Protein AF-A0A1R1SHT8-F1 (afdb_monomer_lite)

Secondary structure (DSSP, 8-state):
-PPP------EEEEEE--TTEEEEEEEESS-EEEESSEEEEEE-TT--EEEEEEETTS-EEE---

Sequence (65 aa):
ARCGSPRAGRWYLLAAGSSQVTSVAARGDVRGTAVGRTLTLPAREGDQARLSGRLAGGGRVTALR

Radius of gyration: 15.06 Å; chains: 1; bounding box: 47×23×36 Å

Foldseek 3Di:
DDDDDDDQDWDKDKFAADQQFQKKFKDFQWGDIDGGGIDITTDHPPTDIWMKTAGPVRDIDTDDD

Structure (mmCIF, N/CA/C/O backbone):
data_AF-A0A1R1SHT8-F1
#
_entry.id   AF-A0A1R1SHT8-F1
#
loop_
_atom_site.group_PDB
_atom_site.id
_atom_site.type_symbol
_atom_site.label_atom_id
_atom_site.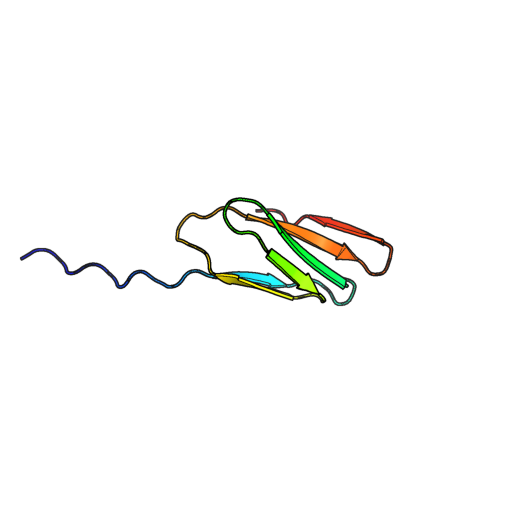label_alt_id
_atom_site.label_comp_id
_atom_site.label_asym_id
_atom_site.label_entity_id
_atom_site.label_seq_id
_atom_site.pdbx_PDB_ins_code
_atom_site.Cartn_x
_atom_site.Cartn_y
_atom_site.Cartn_z
_atom_site.occupancy
_atom_site.B_iso_or_equiv
_atom_site.auth_seq_id
_atom_site.auth_comp_id
_atom_site.auth_asym_id
_atom_site.auth_atom_id
_atom_site.pdbx_PDB_model_num
ATOM 1 N N . ALA A 1 1 ? 34.407 -9.136 -22.162 1.00 53.12 1 ALA A N 1
ATOM 2 C CA . ALA A 1 1 ? 33.019 -9.512 -22.510 1.00 53.12 1 ALA A CA 1
ATOM 3 C C . ALA A 1 1 ? 32.071 -8.752 -21.587 1.00 53.12 1 ALA A C 1
ATOM 5 O O . ALA A 1 1 ? 32.402 -8.586 -20.421 1.00 53.12 1 ALA A O 1
ATOM 6 N N . ARG A 1 2 ? 30.985 -8.190 -22.132 1.00 62.62 2 ARG A N 1
ATOM 7 C CA . ARG A 1 2 ? 30.097 -7.229 -21.455 1.00 62.62 2 ARG A CA 1
ATOM 8 C C . ARG A 1 2 ? 29.434 -7.832 -20.209 1.00 62.62 2 ARG A C 1
ATOM 10 O O . ARG A 1 2 ? 29.004 -8.980 -20.243 1.00 62.62 2 ARG A O 1
ATOM 17 N N . CYS A 1 3 ? 29.368 -7.031 -19.146 1.00 59.03 3 CYS A N 1
ATOM 18 C CA . CYS A 1 3 ? 28.749 -7.349 -17.863 1.00 59.03 3 CYS A CA 1
ATOM 19 C C . CYS A 1 3 ? 27.318 -7.872 -18.050 1.00 59.03 3 CYS A C 1
ATOM 21 O O . CYS A 1 3 ? 26.476 -7.196 -18.642 1.00 59.03 3 CYS A O 1
ATOM 23 N N . GLY A 1 4 ? 27.051 -9.074 -17.538 1.00 59.59 4 GLY A N 1
ATOM 24 C CA . GLY A 1 4 ? 25.701 -9.609 -17.427 1.00 59.59 4 GLY A CA 1
ATOM 25 C C . GLY A 1 4 ? 24.890 -8.751 -16.460 1.00 59.59 4 GLY A C 1
ATOM 26 O O . GLY A 1 4 ? 25.273 -8.584 -15.306 1.00 59.59 4 GLY A O 1
ATOM 27 N N . SER A 1 5 ? 23.813 -8.177 -16.991 1.00 62.53 5 SER A N 1
ATOM 28 C CA . SER A 1 5 ? 22.815 -7.325 -16.342 1.00 62.53 5 SER A CA 1
ATOM 29 C C . SER A 1 5 ? 22.521 -7.718 -14.878 1.00 62.53 5 SER A C 1
ATOM 31 O O . SER A 1 5 ? 22.306 -8.906 -14.606 1.00 62.53 5 SER A O 1
ATOM 33 N N . PRO A 1 6 ? 22.488 -6.762 -13.923 1.00 58.78 6 PRO A N 1
ATOM 34 C CA . PRO A 1 6 ? 21.977 -7.046 -12.589 1.00 58.78 6 PRO A CA 1
ATOM 35 C C . PRO A 1 6 ? 20.539 -7.542 -12.740 1.00 58.78 6 PRO A C 1
ATOM 37 O O . PRO A 1 6 ? 19.747 -6.957 -13.476 1.00 58.78 6 PRO A O 1
ATOM 40 N N . ARG A 1 7 ? 20.224 -8.667 -12.091 1.00 61.44 7 ARG A N 1
ATOM 41 C CA . ARG A 1 7 ? 18.886 -9.275 -12.102 1.00 61.44 7 ARG A CA 1
ATOM 42 C C . ARG A 1 7 ? 17.872 -8.167 -11.850 1.00 61.44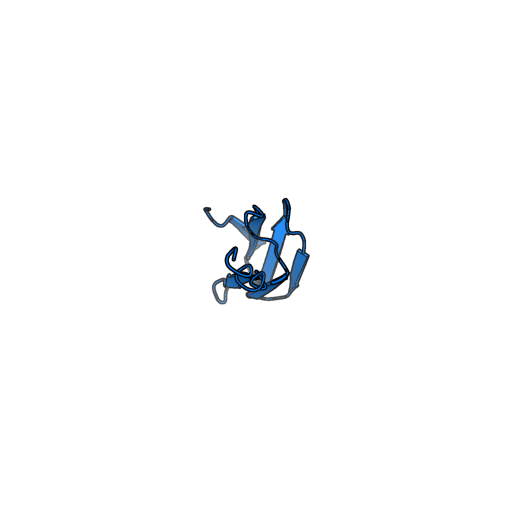 7 ARG A C 1
ATOM 44 O O . ARG A 1 7 ? 17.972 -7.520 -10.811 1.00 61.44 7 ARG A O 1
ATOM 51 N N . ALA A 1 8 ? 16.950 -7.953 -12.789 1.00 66.50 8 ALA A N 1
ATOM 52 C CA . ALA A 1 8 ? 15.889 -6.968 -12.639 1.00 66.50 8 ALA A CA 1
ATOM 53 C C . ALA A 1 8 ? 15.229 -7.183 -11.271 1.00 66.50 8 ALA A C 1
ATOM 55 O O . ALA A 1 8 ? 14.598 -8.218 -11.025 1.00 66.50 8 ALA A O 1
ATOM 56 N N . GLY A 1 9 ? 15.494 -6.257 -10.350 1.00 72.00 9 GLY A N 1
ATOM 57 C CA . GLY A 1 9 ? 14.971 -6.317 -8.997 1.00 72.00 9 GLY A CA 1
ATOM 58 C C . GLY A 1 9 ? 13.452 -6.319 -9.068 1.00 72.00 9 GLY A C 1
ATOM 59 O O . GLY A 1 9 ? 12.853 -5.629 -9.894 1.00 72.00 9 GLY A O 1
ATOM 60 N N . ARG A 1 10 ? 12.806 -7.131 -8.232 1.00 83.56 10 ARG A N 1
ATOM 61 C CA . ARG A 1 10 ? 11.352 -7.061 -8.091 1.00 83.56 10 ARG A CA 1
ATOM 62 C C . ARG A 1 10 ? 11.057 -5.836 -7.240 1.00 83.56 10 ARG A C 1
ATOM 64 O O . ARG A 1 10 ? 11.436 -5.803 -6.071 1.00 83.56 10 ARG A O 1
ATOM 71 N N . TRP A 1 11 ? 10.418 -4.843 -7.834 1.00 88.31 11 TRP A N 1
ATOM 72 C CA . TRP A 1 11 ? 10.021 -3.637 -7.129 1.00 88.31 11 TRP A CA 1
ATOM 73 C C . TRP A 1 11 ? 8.625 -3.816 -6.544 1.00 88.31 11 TRP A C 1
ATOM 75 O O . TRP A 1 11 ? 7.756 -4.467 -7.128 1.00 88.3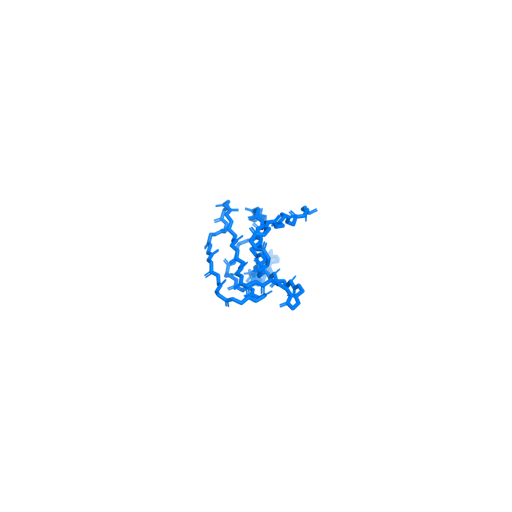1 11 TRP A O 1
ATOM 85 N N . TYR A 1 12 ? 8.419 -3.236 -5.368 1.00 88.62 12 TYR A N 1
ATOM 86 C CA . TYR A 1 12 ? 7.134 -3.251 -4.692 1.00 88.62 12 TYR A CA 1
ATOM 87 C C . TYR A 1 12 ? 6.855 -1.876 -4.118 1.00 88.62 12 TYR A C 1
ATOM 89 O O . TYR A 1 12 ? 7.714 -1.256 -3.495 1.00 88.62 12 TYR A O 1
ATOM 97 N N . LEU A 1 13 ? 5.620 -1.434 -4.295 1.00 88.56 13 LEU A N 1
ATOM 98 C CA . LEU A 1 13 ? 5.071 -0.338 -3.534 1.00 88.56 13 LEU A CA 1
ATOM 99 C C . LEU A 1 13 ? 4.605 -0.876 -2.185 1.00 88.56 13 LEU A C 1
ATOM 101 O O . LEU A 1 13 ? 3.811 -1.818 -2.127 1.00 88.56 13 LEU A O 1
ATOM 105 N N . LEU A 1 14 ? 5.069 -0.236 -1.116 1.00 90.12 14 LEU A N 1
ATOM 106 C CA . LEU A 1 14 ? 4.665 -0.511 0.256 1.00 90.12 14 LEU A CA 1
ATOM 107 C C . LEU A 1 14 ? 4.075 0.759 0.857 1.00 90.12 1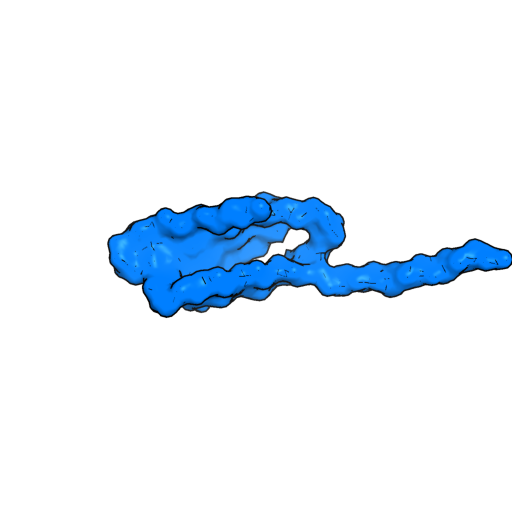4 LEU A C 1
ATOM 109 O O . LEU A 1 14 ? 4.698 1.818 0.828 1.00 90.12 14 LEU A O 1
ATOM 113 N N . ALA A 1 15 ? 2.879 0.646 1.418 1.00 86.31 15 ALA A N 1
ATOM 114 C CA . ALA A 1 15 ? 2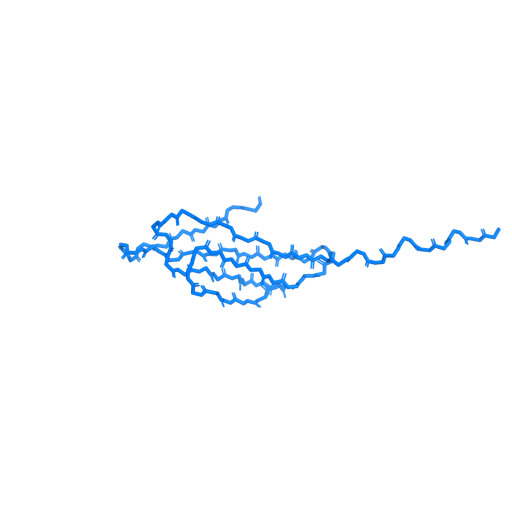.261 1.712 2.185 1.00 86.31 15 ALA A CA 1
ATOM 115 C C . ALA A 1 15 ? 1.877 1.189 3.565 1.00 86.31 15 ALA A C 1
ATOM 117 O O . ALA A 1 15 ? 1.249 0.135 3.684 1.00 86.31 15 ALA A O 1
ATOM 118 N N . ALA A 1 16 ? 2.224 1.958 4.592 1.00 86.31 16 ALA A N 1
ATOM 119 C CA . ALA A 1 16 ? 1.807 1.732 5.963 1.00 86.31 16 ALA A CA 1
ATOM 120 C C . ALA A 1 16 ? 1.186 3.019 6.509 1.00 86.31 16 ALA A C 1
ATOM 122 O O . ALA A 1 16 ? 1.727 4.109 6.340 1.00 86.31 16 ALA A O 1
ATOM 123 N N . GLY A 1 17 ? 0.026 2.880 7.134 1.00 82.38 17 GLY A N 1
ATOM 124 C CA . GLY A 1 17 ? -0.700 3.953 7.790 1.00 82.38 17 GLY A CA 1
ATOM 125 C C . GLY A 1 17 ? -0.913 3.668 9.271 1.00 82.38 17 GLY A C 1
ATOM 126 O O . GLY A 1 17 ? -0.699 2.556 9.759 1.00 82.38 17 GLY A O 1
ATOM 127 N N . SER A 1 18 ? -1.372 4.690 9.984 1.00 84.75 18 SER A N 1
ATOM 128 C CA . SER A 1 18 ? -1.726 4.608 11.402 1.00 84.75 18 SER A CA 1
ATOM 129 C C . SER A 1 18 ? -2.922 3.680 11.652 1.00 84.75 18 SER A C 1
ATOM 131 O O . SER A 1 18 ? -3.661 3.327 10.734 1.00 84.75 18 SER A O 1
ATOM 133 N N . SER A 1 19 ? -3.169 3.328 12.917 1.00 86.62 19 SER A N 1
ATOM 134 C CA . SER A 1 19 ? -4.333 2.524 13.344 1.00 86.62 19 SER A CA 1
ATOM 135 C C . SER A 1 19 ? -5.681 3.129 12.940 1.00 86.62 19 SER A C 1
ATOM 137 O O . SER A 1 19 ? -6.655 2.410 12.747 1.00 86.62 19 SER A O 1
ATOM 139 N N . GLN A 1 20 ? -5.722 4.450 12.777 1.00 89.44 20 GLN A N 1
ATOM 140 C CA . GLN A 1 20 ? -6.898 5.188 12.331 1.00 89.44 20 GLN A CA 1
ATOM 141 C C . GLN A 1 20 ? -7.184 5.000 10.834 1.00 89.44 20 GLN A C 1
ATOM 143 O O . GLN A 1 20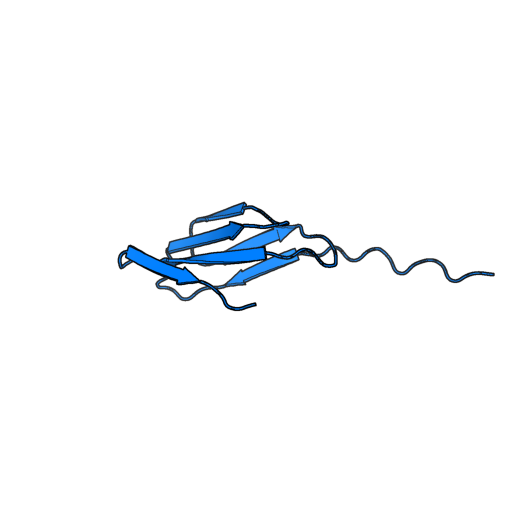 ? -8.273 5.358 10.394 1.00 89.44 20 GLN A O 1
ATOM 148 N N . VAL A 1 21 ? -6.240 4.480 10.039 1.00 90.62 21 VAL A N 1
ATOM 149 C CA . VAL A 1 21 ? -6.418 4.246 8.600 1.00 90.62 21 VAL A CA 1
ATOM 150 C C . VAL A 1 21 ? -7.192 2.949 8.378 1.00 90.62 21 VAL A C 1
ATOM 152 O O . VAL A 1 21 ? -6.767 1.871 8.785 1.00 90.62 21 VAL A O 1
ATOM 155 N N . THR A 1 22 ? -8.325 3.056 7.694 1.00 92.38 22 THR A N 1
ATOM 156 C CA . THR A 1 22 ? -9.256 1.951 7.430 1.00 92.38 22 THR A CA 1
ATOM 157 C C . THR A 1 22 ? -9.153 1.405 6.013 1.00 92.38 22 THR A C 1
ATOM 159 O O . THR A 1 22 ? -9.562 0.275 5.755 1.00 92.38 22 THR A O 1
ATOM 162 N N . SER A 1 23 ? -8.606 2.181 5.079 1.00 90.19 23 SER A N 1
ATOM 163 C CA . SER A 1 23 ? -8.295 1.701 3.730 1.00 90.19 23 SER A CA 1
ATOM 164 C C . SER A 1 23 ? -7.157 2.507 3.126 1.00 90.19 23 SER A C 1
ATOM 166 O O . SER A 1 23 ? -7.044 3.705 3.396 1.00 90.19 23 SER A O 1
ATOM 168 N N . VAL A 1 24 ? -6.361 1.869 2.272 1.00 91.44 24 VAL A N 1
ATOM 169 C CA . VAL A 1 24 ? -5.277 2.510 1.522 1.00 91.44 24 VAL A CA 1
ATOM 170 C C . VAL A 1 24 ? -5.459 2.240 0.034 1.00 91.44 24 VAL A C 1
ATOM 172 O O . VAL A 1 24 ? -5.796 1.134 -0.383 1.00 91.44 24 VAL A O 1
ATOM 175 N N . ALA A 1 25 ? -5.237 3.265 -0.779 1.00 91.19 25 ALA A N 1
ATOM 176 C CA . ALA A 1 25 ? -5.368 3.233 -2.223 1.00 91.19 25 ALA A CA 1
ATOM 177 C C . ALA A 1 25 ? -4.151 3.880 -2.888 1.00 91.19 25 ALA A C 1
ATOM 179 O O . ALA A 1 25 ? -3.793 5.016 -2.570 1.00 91.19 25 ALA A O 1
ATOM 180 N N . ALA A 1 26 ? -3.573 3.175 -3.856 1.00 91.75 26 ALA A N 1
ATOM 181 C CA . ALA A 1 26 ? -2.556 3.672 -4.770 1.00 91.75 26 ALA A CA 1
ATOM 182 C C . ALA A 1 26 ? -3.177 3.947 -6.144 1.00 91.75 26 ALA A C 1
ATOM 184 O O . ALA A 1 26 ? -3.992 3.167 -6.651 1.00 91.75 26 ALA A O 1
ATOM 185 N N . ARG A 1 27 ? -2.799 5.074 -6.746 1.00 90.00 27 ARG A N 1
ATOM 186 C CA . ARG A 1 27 ? -3.172 5.467 -8.110 1.00 90.00 27 ARG A CA 1
ATOM 187 C C . ARG A 1 27 ? -1.955 6.013 -8.846 1.00 90.00 27 ARG A C 1
ATOM 189 O O . ARG A 1 27 ? -1.078 6.579 -8.211 1.00 90.00 27 ARG A O 1
ATOM 196 N N . GLY A 1 28 ? -1.951 5.950 -10.172 1.00 89.12 28 GLY A N 1
ATOM 197 C CA . GLY A 1 28 ? -0.814 6.364 -10.999 1.00 89.12 28 GLY A CA 1
ATOM 198 C C . GLY A 1 28 ? -0.384 5.198 -11.869 1.00 89.12 28 GLY A C 1
ATOM 199 O O . GLY A 1 28 ? -1.252 4.505 -12.401 1.00 89.12 28 GLY A O 1
ATOM 200 N N . ASP A 1 29 ? 0.917 4.961 -11.966 1.00 89.38 29 ASP A N 1
ATOM 201 C CA . ASP A 1 29 ? 1.473 3.831 -12.714 1.00 89.38 29 ASP A CA 1
ATOM 202 C C . ASP A 1 29 ? 1.156 2.510 -12.004 1.00 89.38 29 ASP A C 1
ATOM 204 O O . ASP A 1 29 ? 0.675 1.558 -12.622 1.00 89.38 29 ASP A O 1
ATOM 208 N N . VAL A 1 30 ? 1.259 2.515 -10.671 1.00 89.44 30 VAL A N 1
ATOM 209 C CA . VAL A 1 30 ? 0.803 1.425 -9.803 1.00 89.44 30 VAL A CA 1
ATOM 210 C C . VAL A 1 30 ? -0.580 1.752 -9.248 1.00 89.44 30 VAL A C 1
ATOM 212 O O . VAL A 1 30 ? -0.820 2.813 -8.660 1.00 89.44 30 VAL A O 1
ATOM 215 N N . ARG A 1 31 ? -1.514 0.818 -9.433 1.00 90.69 31 ARG A N 1
ATOM 216 C CA . ARG A 1 31 ? -2.911 0.944 -9.015 1.00 90.69 31 ARG A CA 1
ATOM 217 C C . ARG A 1 31 ? -3.321 -0.237 -8.159 1.00 90.69 31 ARG A C 1
ATOM 219 O O . ARG A 1 31 ? -3.077 -1.384 -8.513 1.00 90.69 31 ARG A O 1
ATOM 226 N N . GLY A 1 32 ? -3.998 0.058 -7.060 1.00 91.19 32 GLY A N 1
ATOM 227 C CA . GLY A 1 32 ? -4.594 -0.963 -6.215 1.00 91.19 32 GLY A CA 1
ATOM 228 C C . GLY A 1 32 ? -5.134 -0.382 -4.923 1.00 91.19 32 GLY A C 1
ATOM 229 O O . GLY A 1 32 ? -4.814 0.742 -4.533 1.00 91.19 32 GLY A O 1
ATOM 230 N N . THR A 1 33 ? -5.987 -1.153 -4.271 1.00 90.75 33 THR A N 1
ATOM 231 C CA . THR A 1 33 ? -6.634 -0.768 -3.021 1.00 90.75 33 THR A CA 1
ATOM 232 C C . THR A 1 33 ? -6.582 -1.933 -2.058 1.00 90.75 33 THR A C 1
ATOM 234 O O . THR A 1 33 ? -6.852 -3.062 -2.457 1.00 90.75 33 THR A O 1
ATOM 237 N N . ALA A 1 34 ? -6.289 -1.651 -0.797 1.00 90.25 34 ALA A N 1
ATOM 238 C CA . ALA A 1 34 ? -6.356 -2.621 0.279 1.00 90.25 34 ALA A CA 1
ATOM 239 C C . ALA A 1 34 ? -7.261 -2.096 1.391 1.00 90.25 34 ALA A C 1
ATOM 241 O O . ALA A 1 34 ? -7.264 -0.905 1.721 1.00 90.25 34 ALA A O 1
ATOM 242 N N . VAL A 1 35 ? -8.032 -3.016 1.964 1.00 89.44 35 VAL A N 1
ATOM 243 C CA . VAL A 1 35 ? -8.780 -2.780 3.196 1.00 89.44 35 VAL A CA 1
ATOM 244 C C . VAL A 1 35 ? -7.805 -2.910 4.364 1.00 89.44 35 VAL A C 1
ATOM 246 O O . VAL A 1 35 ? -7.021 -3.854 4.421 1.00 89.44 35 VAL A O 1
ATOM 249 N N . GLY A 1 36 ? -7.841 -1.948 5.283 1.00 88.75 36 GLY A N 1
ATOM 250 C CA . GLY A 1 36 ? -6.900 -1.829 6.391 1.00 88.75 36 GLY A CA 1
ATOM 251 C C . GLY A 1 36 ? -5.851 -0.736 6.183 1.00 88.75 36 GLY A C 1
ATOM 252 O O . GLY A 1 36 ? -5.982 0.143 5.331 1.00 88.75 36 GLY A O 1
ATOM 253 N N . ARG A 1 37 ? -4.806 -0.782 7.012 1.00 86.75 37 ARG A N 1
ATOM 254 C CA . ARG A 1 37 ? -3.777 0.267 7.099 1.00 86.75 37 ARG A CA 1
ATOM 255 C C . ARG A 1 37 ? -2.529 -0.001 6.258 1.00 86.75 37 ARG A C 1
ATOM 257 O O . ARG A 1 37 ? -1.608 0.806 6.276 1.00 86.75 37 ARG A O 1
ATOM 264 N N . THR A 1 38 ? -2.467 -1.134 5.567 1.00 91.19 38 THR A N 1
ATOM 265 C CA . THR A 1 38 ? -1.291 -1.564 4.804 1.00 91.19 38 THR A CA 1
ATOM 266 C C . THR A 1 38 ? -1.670 -1.934 3.381 1.00 91.19 38 THR A C 1
ATOM 268 O O . THR A 1 38 ? -2.712 -2.549 3.164 1.00 91.19 38 THR A O 1
ATOM 271 N N . LEU A 1 39 ? -0.810 -1.603 2.422 1.00 91.06 39 LEU A N 1
ATOM 272 C CA . LEU A 1 39 ? -0.963 -1.967 1.016 1.00 91.06 39 LEU A CA 1
ATOM 273 C C . LEU A 1 39 ? 0.393 -2.395 0.459 1.00 91.06 39 LEU A C 1
ATOM 275 O O . LEU A 1 39 ? 1.379 -1.678 0.623 1.00 91.06 39 LEU A O 1
ATOM 279 N N . THR A 1 40 ? 0.402 -3.525 -0.241 1.00 92.38 40 THR A N 1
ATOM 280 C CA . THR A 1 40 ? 1.567 -4.024 -0.972 1.00 92.38 40 THR A CA 1
ATOM 281 C C . THR A 1 40 ? 1.154 -4.285 -2.406 1.00 92.38 40 THR A C 1
ATOM 283 O O . THR A 1 40 ? 0.231 -5.063 -2.644 1.00 92.38 40 THR A O 1
ATOM 286 N N . LEU A 1 41 ? 1.821 -3.639 -3.360 1.00 90.62 41 LEU A N 1
ATOM 287 C CA . LEU A 1 41 ? 1.559 -3.833 -4.784 1.00 90.62 41 LEU A CA 1
ATOM 288 C C . LEU A 1 41 ? 2.865 -4.068 -5.539 1.00 90.62 41 LEU A C 1
ATOM 290 O O . LEU A 1 41 ? 3.860 -3.408 -5.238 1.00 90.62 41 LEU A O 1
ATOM 294 N N . PRO A 1 42 ? 2.887 -4.983 -6.522 1.00 89.38 42 PRO A N 1
ATOM 295 C CA . PRO A 1 42 ? 4.022 -5.098 -7.423 1.00 89.38 42 PRO A CA 1
ATOM 296 C C . PRO A 1 42 ? 4.170 -3.802 -8.226 1.00 89.38 42 PRO A C 1
ATOM 298 O O . PRO A 1 42 ? 3.183 -3.236 -8.698 1.00 89.38 42 PRO A O 1
ATOM 301 N N . ALA A 1 43 ? 5.409 -3.351 -8.370 1.00 89.94 43 ALA A N 1
ATOM 302 C CA . ALA A 1 43 ? 5.779 -2.148 -9.097 1.00 89.94 43 ALA A CA 1
ATOM 303 C C . ALA A 1 43 ? 6.927 -2.451 -10.063 1.00 89.94 43 ALA A C 1
ATOM 305 O O . ALA A 1 43 ? 7.562 -3.510 -10.005 1.00 89.94 43 ALA A O 1
ATOM 306 N N . ARG A 1 44 ? 7.194 -1.511 -10.960 1.00 86.94 44 ARG A N 1
ATOM 307 C CA . ARG A 1 44 ? 8.392 -1.488 -11.795 1.00 86.94 44 ARG A CA 1
ATOM 308 C C . ARG A 1 44 ? 9.325 -0.382 -11.327 1.00 86.94 44 ARG A C 1
ATOM 310 O O . ARG A 1 44 ? 8.935 0.534 -10.607 1.00 86.94 44 ARG A O 1
ATOM 317 N N . GLU A 1 45 ? 10.580 -0.495 -11.736 1.00 83.94 45 GLU A N 1
ATOM 318 C CA . GLU A 1 45 ? 11.573 0.539 -11.475 1.00 83.94 45 GLU A CA 1
ATOM 319 C C . GLU A 1 45 ? 11.125 1.866 -12.095 1.00 83.94 45 GLU A C 1
ATOM 321 O O . GLU A 1 45 ? 10.814 1.922 -13.283 1.00 83.94 45 GLU A O 1
ATOM 326 N N . GLY A 1 46 ? 11.075 2.922 -11.282 1.00 84.81 46 GLY A N 1
ATOM 327 C CA . GLY A 1 46 ? 10.669 4.260 -11.717 1.00 84.81 46 GLY A CA 1
ATOM 328 C C . GLY A 1 46 ? 9.163 4.542 -11.684 1.00 84.81 46 GLY A C 1
ATOM 329 O O . GLY A 1 46 ? 8.788 5.703 -11.857 1.00 84.81 46 GLY A O 1
ATOM 330 N N . ASP A 1 47 ? 8.312 3.547 -11.407 1.00 88.56 47 ASP A N 1
ATOM 331 C CA . ASP A 1 47 ? 6.863 3.759 -11.320 1.00 88.56 47 ASP A CA 1
ATOM 332 C C . ASP A 1 47 ? 6.513 4.805 -10.254 1.00 88.56 47 ASP A C 1
ATOM 334 O O . ASP A 1 47 ? 7.002 4.768 -9.120 1.00 88.56 47 ASP A O 1
ATOM 338 N N . GLN A 1 48 ? 5.606 5.719 -10.600 1.00 84.00 48 GLN A N 1
ATOM 339 C CA . GLN A 1 48 ? 5.103 6.724 -9.678 1.00 84.00 48 GLN A CA 1
ATOM 340 C C . GLN A 1 48 ? 3.691 6.366 -9.229 1.00 84.00 48 GLN A C 1
ATOM 342 O O . GLN A 1 48 ? 2.771 6.139 -10.021 1.00 84.00 48 GLN A O 1
ATOM 347 N N . ALA A 1 49 ? 3.491 6.378 -7.916 1.00 87.81 49 ALA A N 1
ATOM 348 C CA . ALA A 1 49 ? 2.185 6.175 -7.325 1.00 87.81 49 ALA A CA 1
ATOM 349 C C . ALA A 1 49 ? 1.856 7.296 -6.353 1.00 87.81 49 ALA A C 1
ATOM 351 O O . ALA A 1 49 ? 2.644 7.688 -5.496 1.00 87.81 49 ALA A O 1
ATOM 352 N N . ARG A 1 50 ? 0.633 7.790 -6.470 1.00 88.06 50 ARG A N 1
ATOM 353 C CA . ARG A 1 50 ? 0.011 8.678 -5.509 1.00 88.06 50 ARG A CA 1
ATOM 354 C C . ARG A 1 50 ? -0.795 7.831 -4.534 1.00 88.06 50 ARG A C 1
ATOM 356 O O . ARG A 1 50 ? -1.727 7.124 -4.925 1.00 88.06 50 ARG A O 1
ATOM 363 N N . LEU A 1 51 ? -0.419 7.916 -3.265 1.00 89.31 51 LEU A N 1
ATOM 364 C CA . LEU A 1 51 ? -1.015 7.150 -2.182 1.00 89.31 51 LEU A CA 1
ATOM 365 C C . LEU A 1 51 ? -2.039 7.983 -1.415 1.00 89.31 51 LEU A C 1
ATOM 367 O O . LEU A 1 51 ? -1.815 9.149 -1.089 1.00 89.31 51 LEU A O 1
ATOM 371 N N . SER A 1 52 ? -3.174 7.363 -1.112 1.00 89.88 52 SER A N 1
ATOM 372 C CA . SER A 1 52 ? -4.245 7.955 -0.316 1.00 89.88 52 SER A CA 1
ATOM 373 C C . SER A 1 52 ? -4.794 6.945 0.683 1.00 89.88 52 SER A C 1
ATOM 375 O O . SER A 1 52 ? -4.953 5.774 0.353 1.00 89.88 52 SER A O 1
ATOM 377 N N . GLY A 1 53 ? -5.087 7.393 1.898 1.00 89.81 53 GLY A N 1
ATOM 378 C CA . GLY A 1 53 ? -5.703 6.592 2.950 1.00 89.81 53 GLY A CA 1
ATOM 379 C C . GLY A 1 53 ? -7.039 7.186 3.380 1.00 89.81 53 GLY A C 1
ATOM 380 O O . GLY A 1 53 ? -7.180 8.408 3.437 1.00 89.81 53 GLY A O 1
ATOM 381 N N . ARG A 1 54 ? -8.027 6.345 3.695 1.00 90.94 54 ARG A N 1
ATOM 382 C CA . ARG A 1 54 ? -9.215 6.777 4.448 1.00 90.94 54 ARG A CA 1
ATOM 383 C C . ARG A 1 54 ? -9.017 6.509 5.924 1.00 90.94 54 ARG A C 1
ATOM 385 O O . ARG A 1 54 ? -8.488 5.467 6.296 1.00 90.94 54 ARG A O 1
ATOM 392 N N . LEU A 1 55 ? -9.481 7.444 6.735 1.00 90.12 55 LEU A N 1
ATOM 393 C CA . LEU A 1 55 ? -9.492 7.358 8.183 1.00 90.12 55 LEU A CA 1
ATOM 394 C C . LEU A 1 55 ? -10.855 6.854 8.668 1.00 90.12 55 LEU A C 1
ATOM 396 O O . LEU A 1 55 ? -11.878 7.088 8.024 1.00 90.12 55 LEU A O 1
ATOM 400 N N . ALA A 1 56 ? -10.877 6.222 9.839 1.00 86.38 56 ALA A N 1
ATOM 401 C CA . ALA A 1 56 ? -12.102 5.787 10.510 1.00 86.38 56 ALA A CA 1
ATOM 402 C C . ALA A 1 56 ? -13.066 6.956 10.769 1.00 86.38 56 ALA A C 1
ATOM 404 O O . ALA A 1 56 ? -14.273 6.798 10.643 1.00 86.38 56 ALA A O 1
ATOM 405 N N . GLY A 1 57 ? -12.529 8.150 11.036 1.00 82.25 57 GLY A N 1
ATOM 406 C CA . GLY A 1 57 ? -13.310 9.382 11.192 1.00 82.25 57 GLY A CA 1
ATOM 407 C C . GLY A 1 57 ? -13.817 9.996 9.880 1.00 82.25 57 GLY A C 1
ATOM 408 O O . GLY A 1 57 ? -14.188 11.162 9.871 1.00 82.25 57 GLY A O 1
ATOM 409 N N . GLY A 1 58 ? -13.757 9.280 8.751 1.00 84.06 58 GLY A N 1
ATOM 410 C CA . GLY A 1 58 ? -14.212 9.762 7.439 1.00 84.06 58 GLY A CA 1
ATOM 411 C C . GLY A 1 58 ? -13.223 10.674 6.702 1.00 84.06 58 GLY A C 1
ATOM 412 O O . GLY A 1 58 ? -13.380 10.914 5.504 1.00 84.06 58 GLY A O 1
ATOM 413 N N . GLY A 1 59 ? -12.170 11.136 7.381 1.00 86.12 59 GLY A N 1
ATOM 414 C CA . GLY A 1 59 ? -11.103 11.934 6.781 1.00 86.12 59 GLY A CA 1
ATOM 415 C C . GLY A 1 59 ? -10.304 11.174 5.717 1.00 86.12 59 GLY A C 1
ATOM 416 O O . GLY A 1 59 ? -10.251 9.941 5.695 1.00 86.12 59 GLY A O 1
ATOM 417 N N . ARG A 1 60 ? -9.639 11.917 4.831 1.00 86.56 60 ARG A N 1
ATOM 418 C CA . ARG A 1 60 ? -8.702 11.370 3.845 1.00 86.56 60 ARG A CA 1
ATOM 419 C C . ARG A 1 60 ? -7.313 11.931 4.099 1.00 86.56 60 ARG A C 1
ATOM 421 O O . ARG A 1 60 ? -7.157 13.136 4.249 1.00 86.56 60 ARG A O 1
ATOM 428 N N . VAL A 1 61 ? -6.318 11.056 4.073 1.00 86.44 61 VAL A N 1
ATOM 429 C CA . VAL A 1 61 ? -4.904 11.432 4.068 1.00 86.44 61 VAL A CA 1
ATOM 430 C C . VAL A 1 61 ? -4.312 11.147 2.699 1.00 86.44 61 VAL A C 1
ATOM 432 O O . VAL A 1 61 ? -4.670 10.167 2.044 1.00 86.44 61 VAL A O 1
ATOM 435 N N . THR A 1 62 ? -3.404 12.006 2.262 1.00 82.75 62 THR A N 1
ATOM 436 C CA . THR A 1 62 ? -2.621 11.814 1.039 1.00 82.75 62 THR A CA 1
ATOM 437 C C . THR A 1 62 ? -1.168 11.729 1.456 1.00 82.75 62 THR A C 1
ATOM 439 O O . THR A 1 62 ? -0.697 12.611 2.170 1.00 82.75 62 THR A O 1
ATOM 442 N N . ALA A 1 63 ? -0.477 10.664 1.056 1.00 75.50 63 ALA A N 1
ATOM 443 C CA . ALA A 1 63 ? 0.947 10.558 1.331 1.00 75.50 63 ALA A CA 1
ATOM 444 C C . ALA A 1 63 ? 1.719 11.480 0.378 1.00 75.50 63 ALA A C 1
ATOM 446 O O . ALA A 1 63 ? 1.372 11.600 -0.804 1.00 75.50 63 ALA A O 1
ATOM 447 N N . LEU A 1 64 ? 2.740 12.144 0.915 1.00 62.19 64 LEU A N 1
ATOM 448 C CA . LEU A 1 64 ? 3.685 12.949 0.147 1.00 62.19 64 LEU A CA 1
ATOM 449 C C . LEU A 1 64 ? 4.756 12.025 -0.455 1.00 62.19 64 LEU A C 1
ATOM 451 O O . LEU A 1 64 ? 5.006 10.950 0.088 1.00 62.19 64 LEU A O 1
ATOM 455 N N . ARG A 1 65 ? 5.276 12.417 -1.622 1.00 58.69 65 ARG A N 1
ATOM 456 C CA . ARG A 1 65 ? 6.137 11.595 -2.487 1.00 58.69 65 ARG A CA 1
ATOM 457 C C . ARG A 1 65 ? 7.537 11.429 -1.923 1.00 58.69 65 ARG A C 1
ATOM 459 O O . ARG A 1 65 ? 8.067 12.458 -1.451 1.00 58.69 65 ARG A O 1
#

Organism: NCBI:txid1331668

pLDDT: mean 83.59, std 10.56, range [53.12, 92.38]